Protein AF-A0A8H3BZ97-F1 (afdb_monomer_lite)

Structure (mmCIF, N/CA/C/O backbone):
data_AF-A0A8H3BZ97-F1
#
_entry.id   AF-A0A8H3BZ97-F1
#
loop_
_atom_site.group_PDB
_atom_site.id
_atom_site.type_symbol
_atom_site.label_atom_id
_atom_site.label_alt_id
_atom_site.label_comp_id
_atom_site.label_asym_id
_atom_site.label_entity_id
_atom_site.label_seq_id
_atom_site.pdbx_PDB_ins_code
_atom_site.Cartn_x
_atom_site.Cartn_y
_atom_site.Cartn_z
_atom_site.occupancy
_atom_site.B_iso_or_equiv
_atom_site.auth_seq_id
_atom_site.auth_comp_id
_atom_site.auth_asym_id
_atom_site.auth_atom_id
_atom_site.pdbx_PDB_model_num
ATOM 1 N N . LYS A 1 1 ? -7.796 -18.671 -20.772 1.00 70.31 1 LYS A N 1
ATOM 2 C CA . LYS A 1 1 ? -6.729 -18.097 -21.632 1.00 70.31 1 LYS A CA 1
ATOM 3 C C . LYS A 1 1 ? -6.409 -16.712 -21.083 1.00 70.31 1 LYS A C 1
ATOM 5 O O . LYS A 1 1 ? -7.348 -16.053 -20.658 1.00 70.31 1 LYS A O 1
ATOM 10 N N . LEU A 1 2 ? -5.137 -16.319 -20.992 1.00 83.50 2 LEU A N 1
ATOM 11 C CA . LEU A 1 2 ? -4.786 -14.957 -20.574 1.00 83.50 2 LEU A CA 1
ATOM 12 C C . LEU A 1 2 ? -5.124 -13.994 -21.718 1.00 83.50 2 LEU A C 1
ATOM 14 O O . LEU A 1 2 ? -4.869 -14.334 -22.873 1.00 83.50 2 LEU A O 1
ATOM 18 N N . SER A 1 3 ? -5.722 -12.846 -21.403 1.00 85.69 3 SER A N 1
ATOM 19 C CA . SER A 1 3 ? -5.959 -11.785 -22.386 1.00 85.69 3 SER A CA 1
ATOM 20 C C . SER A 1 3 ? -4.621 -11.146 -22.741 1.00 85.69 3 SER A C 1
ATOM 22 O O . SER A 1 3 ? -3.839 -10.821 -21.843 1.00 85.69 3 SER A O 1
ATOM 24 N N . GLU A 1 4 ? -4.356 -10.983 -24.032 1.00 85.69 4 GLU A N 1
ATOM 25 C CA . GLU A 1 4 ? -3.086 -10.442 -24.532 1.00 85.69 4 GLU A CA 1
ATOM 26 C C . GLU A 1 4 ? -3.167 -8.934 -24.788 1.00 85.69 4 GLU A C 1
ATOM 28 O O . GLU A 1 4 ? -2.147 -8.249 -24.727 1.00 85.69 4 GLU A O 1
ATOM 33 N N . LYS A 1 5 ? -4.376 -8.408 -25.019 1.00 88.38 5 LYS A N 1
ATOM 34 C CA . LYS A 1 5 ? -4.619 -6.982 -25.239 1.00 88.38 5 LYS A CA 1
ATOM 35 C C . LYS A 1 5 ? -5.316 -6.339 -24.050 1.00 88.38 5 LYS A C 1
ATOM 37 O O . LYS A 1 5 ? -6.115 -6.981 -23.372 1.00 88.38 5 LYS A O 1
ATOM 42 N N . LEU A 1 6 ? -5.023 -5.063 -23.808 1.00 84.94 6 LEU A N 1
ATOM 43 C CA . LEU A 1 6 ? -5.571 -4.326 -22.669 1.00 84.94 6 LEU A CA 1
ATOM 44 C C . LEU A 1 6 ? -7.093 -4.170 -22.767 1.00 84.94 6 LEU A C 1
ATOM 46 O O . LEU A 1 6 ? -7.774 -4.280 -21.753 1.00 84.94 6 LEU A O 1
ATOM 50 N N . GLU A 1 7 ? -7.630 -3.975 -23.973 1.00 92.00 7 GLU A N 1
ATOM 51 C CA . GLU A 1 7 ? -9.069 -3.779 -24.201 1.00 92.00 7 GLU A CA 1
ATOM 52 C C . GLU A 1 7 ? -9.884 -5.053 -23.918 1.00 92.00 7 GLU A C 1
ATOM 54 O O . GLU A 1 7 ? -11.088 -4.996 -23.682 1.00 92.00 7 GLU A O 1
ATOM 59 N N . GLU A 1 8 ? -9.220 -6.210 -23.914 1.00 89.81 8 GLU A N 1
ATOM 60 C CA . GLU A 1 8 ? -9.805 -7.522 -23.625 1.00 89.81 8 GLU A CA 1
ATOM 61 C C . GLU A 1 8 ? -9.729 -7.884 -22.129 1.00 89.81 8 GLU A C 1
ATOM 63 O O . GLU A 1 8 ? -10.178 -8.961 -21.720 1.00 89.81 8 GLU A O 1
ATOM 68 N N . ILE A 1 9 ? -9.120 -7.025 -21.302 1.00 90.94 9 ILE A N 1
ATOM 69 C CA . ILE A 1 9 ? -9.007 -7.224 -19.857 1.00 90.94 9 ILE A CA 1
ATOM 70 C C . ILE A 1 9 ? -10.227 -6.621 -19.164 1.00 90.94 9 ILE A C 1
ATOM 72 O O . ILE A 1 9 ? -10.535 -5.442 -19.299 1.00 90.94 9 ILE A O 1
ATOM 76 N N . ASN A 1 10 ? -10.886 -7.428 -18.340 1.00 91.38 10 ASN A N 1
ATOM 77 C CA . ASN A 1 10 ? -11.987 -7.008 -17.484 1.00 91.38 10 ASN A CA 1
ATOM 78 C C . ASN A 1 10 ? -11.875 -7.653 -16.092 1.00 91.38 10 ASN A C 1
ATOM 80 O O . ASN A 1 10 ? -10.935 -8.392 -15.787 1.00 91.38 10 ASN A O 1
ATOM 84 N N . HIS A 1 11 ? -12.838 -7.366 -15.217 1.00 88.31 11 HIS A N 1
ATOM 85 C CA . HIS A 1 11 ? -12.821 -7.843 -13.834 1.00 88.31 11 HIS A CA 1
ATOM 86 C C . HIS A 1 11 ? -12.874 -9.368 -13.668 1.00 88.31 11 HIS A C 1
ATOM 88 O O . HIS A 1 11 ? -12.461 -9.843 -12.601 1.00 88.31 11 HIS A O 1
ATOM 94 N N . ASP A 1 12 ? -13.325 -10.090 -14.695 1.00 89.12 12 ASP A N 1
ATOM 95 C CA . ASP A 1 12 ? -13.480 -11.544 -14.722 1.00 89.12 12 ASP A CA 1
ATOM 96 C C . ASP A 1 12 ? -12.331 -12.254 -15.448 1.00 89.12 12 ASP A C 1
ATOM 98 O O . ASP A 1 12 ? -12.259 -13.486 -15.435 1.00 89.12 12 ASP A O 1
ATOM 102 N N . SER A 1 13 ? -11.396 -11.506 -16.041 1.00 92.25 13 SER A N 1
ATOM 103 C CA . SER A 1 13 ? -10.200 -12.076 -16.658 1.00 92.25 13 SER A CA 1
ATOM 104 C C . SER A 1 13 ? -9.353 -12.828 -15.627 1.00 92.25 13 SER A C 1
ATOM 106 O O . SER A 1 13 ? -9.108 -12.343 -14.519 1.00 92.25 13 SER A O 1
ATOM 108 N N . GLU A 1 14 ? -8.823 -13.988 -16.015 1.00 90.69 14 GLU A N 1
ATOM 109 C CA . GLU A 1 14 ? -8.041 -14.861 -15.125 1.00 90.69 14 GLU A CA 1
ATOM 110 C C . GLU A 1 14 ? -6.812 -14.155 -14.527 1.00 90.69 14 GLU A C 1
ATOM 112 O O . GLU A 1 14 ? -6.536 -14.291 -13.334 1.00 90.69 14 GLU A O 1
ATOM 117 N N . GLN A 1 15 ? -6.116 -13.312 -15.306 1.00 86.81 15 GLN A N 1
ATOM 118 C CA . GLN A 1 15 ? -5.029 -12.481 -14.771 1.00 86.81 15 GLN A CA 1
ATOM 119 C C . GLN A 1 15 ? -5.492 -11.512 -13.680 1.00 86.81 15 GLN A C 1
ATOM 121 O O . GLN A 1 15 ? -4.763 -11.30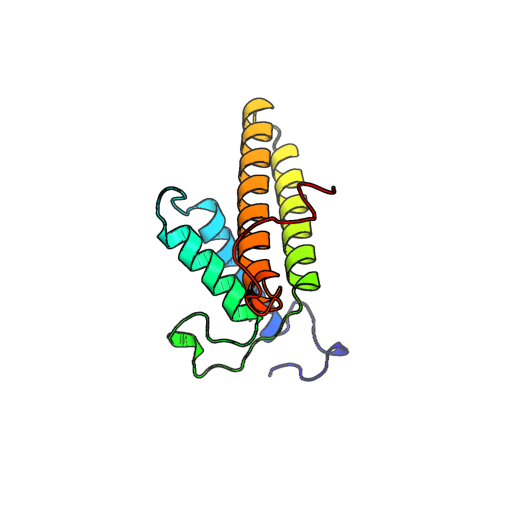3 -12.715 1.00 86.81 15 GLN A O 1
ATOM 126 N N . ILE A 1 16 ? -6.688 -10.934 -13.801 1.00 90.00 16 ILE A N 1
ATOM 127 C CA . ILE A 1 16 ? -7.217 -9.980 -12.823 1.00 90.00 16 ILE A CA 1
ATOM 128 C C . ILE A 1 16 ? -7.659 -10.701 -11.553 1.00 90.00 16 ILE A C 1
ATOM 130 O O . ILE A 1 16 ? -7.308 -10.253 -10.462 1.00 90.00 16 ILE A O 1
ATOM 134 N N . LYS A 1 17 ? -8.345 -11.845 -11.668 1.00 91.12 17 LYS A N 1
ATOM 135 C CA . LYS A 1 17 ? -8.690 -12.694 -10.513 1.00 91.12 17 LYS A CA 1
ATOM 136 C C . LYS A 1 17 ? -7.447 -13.100 -9.726 1.00 91.12 17 LYS A C 1
ATOM 138 O O . LYS A 1 17 ? -7.390 -12.875 -8.521 1.00 91.12 17 LYS A O 1
ATOM 143 N N . PHE A 1 18 ? -6.408 -13.563 -10.424 1.00 88.62 18 PHE A N 1
ATOM 144 C CA . PHE A 1 18 ? -5.131 -13.901 -9.804 1.00 88.62 18 PHE A CA 1
ATOM 145 C C . PHE A 1 18 ? -4.543 -12.723 -9.012 1.00 88.62 18 PHE A C 1
ATOM 147 O O . PHE A 1 18 ? -4.128 -12.897 -7.870 1.00 88.62 18 PHE A O 1
ATOM 154 N N . ARG A 1 19 ? -4.540 -11.496 -9.559 1.00 87.94 19 ARG A N 1
ATOM 155 C CA . ARG A 1 19 ? -4.061 -10.309 -8.819 1.00 87.94 19 ARG A CA 1
ATOM 156 C C . ARG A 1 19 ? -4.951 -9.952 -7.626 1.00 87.94 19 ARG A C 1
ATOM 158 O O . ARG A 1 19 ? -4.419 -9.592 -6.577 1.00 87.94 19 ARG A O 1
ATOM 165 N N . LYS A 1 20 ? -6.275 -10.089 -7.756 1.00 89.75 20 LYS A N 1
ATOM 166 C CA . LYS A 1 20 ? -7.229 -9.874 -6.654 1.00 89.75 20 LYS A CA 1
ATOM 167 C C . LYS A 1 20 ? -6.964 -10.828 -5.490 1.00 89.75 20 LYS A C 1
ATOM 169 O O . LYS A 1 20 ? -7.028 -10.401 -4.343 1.00 89.75 20 LYS A O 1
ATOM 174 N N . ASP A 1 21 ? -6.619 -12.084 -5.756 1.00 90.50 21 ASP A N 1
ATOM 175 C CA . ASP A 1 21 ? -6.326 -13.046 -4.689 1.00 90.50 21 ASP A CA 1
ATOM 176 C C . ASP A 1 21 ? -5.049 -12.693 -3.916 1.00 90.50 21 ASP A C 1
ATOM 178 O O . ASP A 1 21 ? -5.042 -12.756 -2.687 1.00 90.50 21 ASP A O 1
ATOM 182 N N . PHE A 1 22 ? -4.003 -12.208 -4.597 1.00 87.88 22 PHE A N 1
ATOM 183 C CA . PHE A 1 22 ? -2.823 -11.660 -3.914 1.00 87.88 22 PHE A CA 1
ATOM 184 C C . PHE A 1 22 ? -3.172 -10.445 -3.051 1.00 87.88 22 PHE A C 1
ATOM 186 O O . PHE A 1 22 ? -2.687 -10.343 -1.925 1.00 87.88 22 PHE A O 1
ATOM 193 N N . LEU A 1 23 ? -4.034 -9.553 -3.549 1.00 89.00 23 LEU A N 1
ATOM 194 C CA . LEU A 1 23 ? -4.476 -8.384 -2.792 1.00 89.00 23 LEU A CA 1
ATOM 195 C C . LEU A 1 23 ? -5.257 -8.782 -1.529 1.00 89.00 23 LEU A C 1
ATOM 197 O O . LEU A 1 23 ? -5.042 -8.185 -0.479 1.00 89.00 23 LEU A O 1
ATOM 201 N N . LYS A 1 24 ? -6.104 -9.819 -1.593 1.00 90.75 24 LYS A N 1
ATOM 202 C CA . LYS A 1 24 ? -6.811 -10.356 -0.413 1.00 90.75 24 LYS A CA 1
ATOM 203 C C . LYS A 1 24 ? -5.835 -10.874 0.642 1.00 90.75 24 LYS A C 1
ATOM 205 O O . LYS A 1 24 ? -5.962 -10.530 1.812 1.00 90.75 24 LYS A O 1
ATOM 210 N N . VAL A 1 25 ? -4.855 -11.684 0.233 1.00 91.31 25 VAL A N 1
ATOM 211 C CA . VAL A 1 25 ? -3.843 -12.236 1.151 1.00 91.31 25 VAL A CA 1
ATOM 212 C C . VAL A 1 25 ? -3.020 -11.118 1.788 1.00 91.31 25 VAL A C 1
ATOM 214 O O . VAL A 1 25 ? -2.770 -11.147 2.992 1.00 91.31 2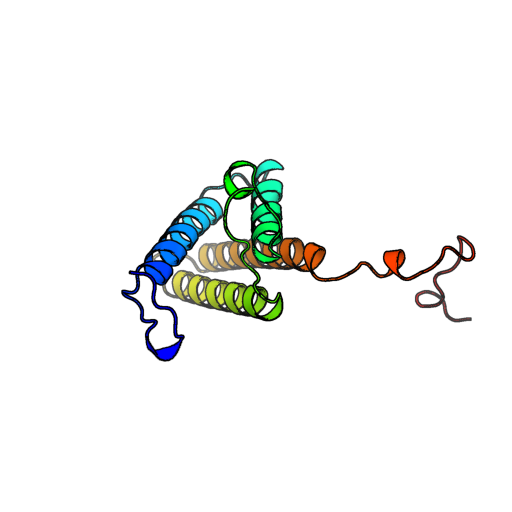5 VAL A O 1
ATOM 217 N N . TRP A 1 26 ? -2.637 -10.115 0.996 1.00 91.88 26 TRP A N 1
ATOM 218 C CA . TRP A 1 26 ? -1.970 -8.920 1.501 1.00 91.88 26 TRP A CA 1
ATOM 219 C C . TRP A 1 26 ? -2.836 -8.185 2.529 1.00 91.88 26 TRP A C 1
ATOM 221 O O . TRP A 1 26 ? -2.346 -7.884 3.611 1.00 91.88 26 TRP A O 1
ATOM 231 N N . LEU A 1 27 ? -4.125 -7.974 2.250 1.00 90.94 27 LEU A N 1
ATOM 232 C CA . LEU A 1 27 ? -5.034 -7.272 3.157 1.00 90.94 27 LEU A CA 1
ATOM 233 C C . LEU A 1 27 ? -5.156 -7.987 4.508 1.00 90.94 27 LEU A C 1
ATOM 235 O O . LEU A 1 27 ? -5.028 -7.349 5.549 1.00 90.94 27 LEU A O 1
ATOM 239 N N . VAL A 1 28 ? -5.322 -9.315 4.500 1.00 92.50 28 VAL A N 1
ATOM 240 C CA . VAL A 1 28 ? -5.309 -10.122 5.732 1.00 92.50 28 VAL A CA 1
ATOM 241 C C . VAL A 1 28 ? -3.996 -9.915 6.482 1.00 92.50 28 VAL A C 1
ATOM 243 O O . VAL A 1 28 ? -4.012 -9.619 7.673 1.00 92.50 28 VAL A O 1
ATOM 246 N N . LYS A 1 29 ? -2.858 -9.994 5.783 1.00 92.25 29 LYS A N 1
ATOM 247 C CA . LYS A 1 29 ? -1.543 -9.807 6.400 1.00 92.25 29 LYS A CA 1
ATOM 248 C C . LYS A 1 29 ? -1.393 -8.424 7.037 1.00 92.25 29 LYS A C 1
ATOM 250 O O . LYS A 1 29 ? -0.815 -8.349 8.111 1.00 92.25 29 LYS A O 1
ATOM 255 N N . ILE A 1 30 ? -1.911 -7.365 6.417 1.00 92.31 30 ILE A N 1
ATOM 256 C CA . ILE A 1 30 ? -1.881 -6.008 6.977 1.00 92.31 30 ILE A CA 1
ATOM 257 C C . ILE A 1 30 ? -2.649 -5.916 8.297 1.00 92.31 30 ILE A C 1
ATOM 259 O O . ILE A 1 30 ? -2.157 -5.315 9.244 1.00 92.31 30 ILE A O 1
ATOM 263 N N . PHE A 1 31 ? -3.824 -6.533 8.395 1.00 91.62 31 PHE A N 1
ATOM 264 C CA . PHE A 1 31 ? -4.631 -6.439 9.613 1.00 91.62 31 PHE A CA 1
ATOM 265 C C . PHE A 1 31 ? -4.188 -7.378 10.733 1.00 91.62 31 PHE A C 1
ATOM 267 O O . PHE A 1 31 ? -4.430 -7.081 11.899 1.00 91.62 31 PHE A O 1
ATOM 274 N N . THR A 1 32 ? -3.564 -8.509 10.402 1.00 94.38 32 THR A N 1
ATOM 275 C CA . THR A 1 32 ? -3.263 -9.561 11.386 1.00 94.38 32 THR A CA 1
ATOM 276 C C . THR A 1 32 ? -1.773 -9.730 11.674 1.00 94.38 32 THR A C 1
ATOM 278 O O . THR A 1 32 ? -1.396 -10.664 12.381 1.00 94.38 32 THR A O 1
ATOM 281 N N . ALA A 1 33 ? -0.897 -8.920 11.077 1.00 94.81 33 ALA A N 1
ATOM 282 C CA . ALA A 1 33 ? 0.533 -8.997 11.348 1.00 94.81 33 ALA A CA 1
ATOM 283 C C . ALA A 1 33 ? 0.880 -8.468 12.744 1.00 94.81 33 ALA A C 1
ATOM 285 O O . ALA A 1 33 ? 0.293 -7.503 13.228 1.00 94.81 33 ALA A O 1
ATOM 286 N N . ASP A 1 34 ? 1.905 -9.065 13.351 1.00 95.94 34 ASP A N 1
ATOM 287 C CA . ASP A 1 34 ? 2.564 -8.484 14.514 1.00 95.94 34 ASP A CA 1
ATOM 288 C C . ASP A 1 34 ? 3.570 -7.428 14.045 1.00 95.94 34 ASP A C 1
ATOM 290 O O . ASP A 1 34 ? 4.593 -7.745 13.432 1.00 95.94 34 ASP A O 1
ATOM 294 N N . TYR A 1 35 ? 3.267 -6.161 14.312 1.00 94.88 35 TYR A N 1
ATOM 295 C CA . TYR A 1 35 ? 4.117 -5.028 13.945 1.00 94.88 35 TYR A CA 1
ATOM 296 C C . TYR A 1 35 ? 5.297 -4.807 14.904 1.00 94.88 35 TYR A C 1
ATOM 298 O O . TYR A 1 35 ? 6.120 -3.926 14.645 1.00 94.88 35 TYR A O 1
ATOM 306 N N . ASN A 1 36 ? 5.423 -5.610 15.966 1.00 95.38 36 ASN A N 1
ATOM 307 C CA . ASN A 1 36 ? 6.625 -5.658 16.803 1.00 95.38 36 ASN A CA 1
ATOM 308 C C . ASN A 1 36 ? 7.675 -6.642 16.260 1.00 95.38 36 ASN A C 1
ATOM 310 O O . ASN A 1 36 ? 8.847 -6.547 16.623 1.00 95.38 36 ASN A O 1
ATOM 314 N N . ASP A 1 37 ? 7.289 -7.563 15.369 1.00 96.81 37 ASP A N 1
ATOM 315 C CA . ASP A 1 37 ? 8.217 -8.481 14.706 1.00 96.81 37 ASP A CA 1
ATOM 316 C C . ASP A 1 37 ? 8.800 -7.840 13.435 1.00 96.81 37 ASP A C 1
ATOM 318 O O . ASP A 1 37 ? 8.082 -7.464 12.501 1.00 96.81 37 ASP A O 1
ATOM 322 N N . HIS A 1 38 ? 10.133 -7.782 13.353 1.00 94.69 38 HIS A N 1
ATOM 323 C CA . HIS A 1 38 ? 10.855 -7.287 12.181 1.00 94.69 38 HIS A CA 1
ATOM 324 C C . HIS A 1 38 ? 10.456 -8.006 10.878 1.00 94.69 38 HIS A C 1
ATOM 326 O O . HIS A 1 38 ? 10.427 -7.391 9.808 1.00 94.69 38 HIS A O 1
ATOM 332 N N . LYS A 1 39 ? 10.070 -9.288 10.953 1.00 95.06 39 LYS A N 1
ATOM 333 C CA . LYS A 1 39 ? 9.642 -10.083 9.788 1.00 95.06 39 LYS A CA 1
ATOM 334 C C . LYS A 1 39 ? 8.429 -9.499 9.070 1.00 95.06 39 LYS A C 1
ATOM 336 O O . LYS A 1 39 ? 8.260 -9.744 7.873 1.00 95.06 39 LYS A O 1
ATOM 341 N N . THR A 1 40 ? 7.582 -8.740 9.765 1.00 95.50 40 THR A N 1
ATOM 342 C CA . THR A 1 40 ? 6.464 -8.027 9.137 1.00 95.50 40 THR A CA 1
ATOM 343 C C . THR A 1 40 ? 6.990 -7.015 8.126 1.00 95.50 40 THR A C 1
ATOM 345 O O . THR A 1 40 ? 6.572 -7.033 6.970 1.00 95.50 40 THR A O 1
ATOM 348 N N . TYR A 1 41 ? 7.978 -6.210 8.507 1.00 95.88 41 TYR A N 1
ATOM 349 C CA . TYR A 1 41 ? 8.582 -5.214 7.624 1.00 95.88 41 TYR A CA 1
ATOM 350 C C . TYR A 1 41 ? 9.413 -5.855 6.509 1.00 95.88 41 TYR A C 1
ATOM 352 O O . TYR A 1 41 ? 9.342 -5.393 5.374 1.00 95.88 41 TYR A O 1
ATOM 360 N N . GLU A 1 42 ? 10.120 -6.963 6.773 1.00 95.38 42 GLU A N 1
ATOM 361 C CA . GLU A 1 42 ? 10.799 -7.725 5.710 1.00 95.38 42 GLU A CA 1
ATOM 362 C C . GLU A 1 42 ? 9.821 -8.231 4.645 1.00 95.38 42 GLU A C 1
ATOM 364 O O . GLU A 1 42 ? 10.121 -8.209 3.450 1.00 95.38 42 GLU A O 1
ATOM 369 N N . TYR A 1 43 ? 8.648 -8.715 5.063 1.00 94.62 43 TYR A N 1
ATOM 370 C CA . TYR A 1 43 ? 7.616 -9.147 4.130 1.00 94.62 43 TYR A CA 1
ATOM 371 C C . TYR A 1 43 ? 7.136 -7.976 3.264 1.00 94.62 43 TYR A C 1
ATOM 373 O O . TYR A 1 43 ? 7.115 -8.109 2.040 1.00 94.62 43 TYR A O 1
ATOM 381 N N . LEU A 1 44 ? 6.802 -6.836 3.879 1.00 95.75 44 LEU A N 1
ATOM 382 C CA . LEU A 1 44 ? 6.341 -5.639 3.167 1.00 95.75 44 LEU A CA 1
ATOM 383 C C . LEU A 1 44 ? 7.400 -5.119 2.184 1.00 95.75 44 LEU A C 1
ATOM 385 O O . LEU A 1 44 ? 7.080 -4.810 1.037 1.00 95.75 44 LEU A O 1
ATOM 389 N N . ASP A 1 45 ? 8.670 -5.122 2.588 1.00 95.88 45 ASP A N 1
ATOM 390 C CA . ASP A 1 45 ? 9.797 -4.746 1.736 1.00 95.88 45 ASP A CA 1
ATOM 391 C C . ASP A 1 45 ? 9.916 -5.645 0.497 1.00 95.88 45 ASP A C 1
ATOM 393 O O . ASP A 1 45 ? 10.048 -5.171 -0.634 1.00 95.88 45 ASP A O 1
ATOM 397 N N . ARG A 1 46 ? 9.786 -6.965 0.684 1.00 94.00 46 ARG A N 1
ATOM 398 C CA . ARG A 1 46 ? 9.819 -7.938 -0.418 1.00 94.00 46 ARG A CA 1
ATOM 399 C C . ARG A 1 46 ? 8.658 -7.767 -1.390 1.00 94.00 46 ARG A C 1
ATOM 401 O O . 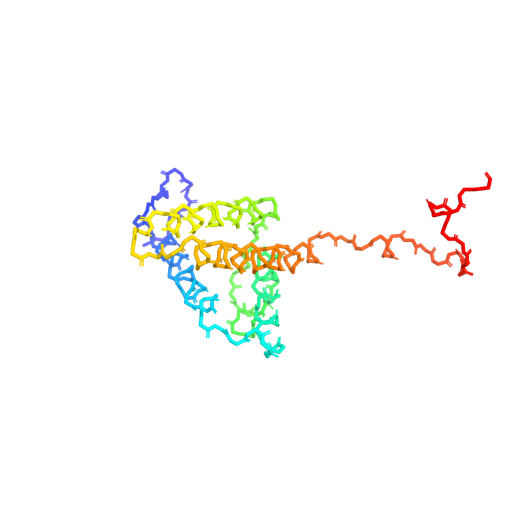ARG A 1 46 ? 8.844 -8.014 -2.584 1.00 94.00 46 ARG A O 1
ATOM 408 N N . VAL A 1 47 ? 7.484 -7.331 -0.923 1.00 92.88 47 VAL A N 1
ATOM 409 C CA . VAL A 1 47 ? 6.378 -6.959 -1.820 1.00 92.88 47 VAL A CA 1
ATOM 410 C C . VAL A 1 47 ? 6.797 -5.783 -2.706 1.00 92.88 47 VAL A C 1
ATOM 412 O O . VAL A 1 47 ? 6.575 -5.845 -3.915 1.00 92.88 47 VAL A O 1
ATOM 415 N N . GLY A 1 48 ? 7.481 -4.774 -2.162 1.00 94.06 48 GLY A N 1
ATOM 416 C CA . GLY A 1 48 ? 8.065 -3.680 -2.947 1.00 94.06 48 GLY A CA 1
ATOM 417 C C . GLY A 1 48 ? 9.024 -4.184 -4.030 1.00 94.06 48 GLY A C 1
ATOM 418 O O . GLY A 1 48 ? 8.865 -3.854 -5.207 1.00 94.06 48 GLY A O 1
ATOM 419 N N . VAL A 1 49 ? 9.947 -5.085 -3.669 1.00 94.12 49 VAL A N 1
ATOM 420 C CA . VAL A 1 49 ? 10.890 -5.714 -4.616 1.00 94.12 49 VAL A CA 1
ATOM 421 C C . VAL A 1 49 ? 10.167 -6.439 -5.754 1.00 94.12 49 VAL A C 1
ATOM 423 O O . VAL A 1 49 ? 10.576 -6.309 -6.909 1.00 94.12 49 VAL A O 1
ATOM 426 N N . MET A 1 50 ? 9.084 -7.174 -5.470 1.00 90.94 50 MET A N 1
ATOM 427 C CA . MET A 1 50 ? 8.334 -7.928 -6.490 1.00 90.94 50 MET A CA 1
ATOM 428 C C . MET A 1 50 ? 7.766 -7.061 -7.619 1.00 90.94 50 MET A C 1
ATOM 430 O O . MET A 1 50 ? 7.521 -7.596 -8.701 1.00 90.94 50 MET A O 1
ATOM 434 N N . HIS A 1 51 ? 7.538 -5.769 -7.370 1.00 93.62 51 HIS A N 1
ATOM 435 C CA . HIS A 1 51 ? 7.021 -4.824 -8.362 1.00 93.62 51 HIS A CA 1
ATOM 436 C C . HIS A 1 51 ? 8.130 -4.231 -9.254 1.00 93.62 51 HIS A C 1
ATOM 438 O O . HIS A 1 51 ? 7.838 -3.669 -10.304 1.00 93.62 51 HIS A O 1
ATOM 444 N N . THR A 1 52 ? 9.407 -4.424 -8.897 1.00 93.31 52 THR A N 1
ATOM 445 C CA . THR A 1 52 ? 10.572 -3.976 -9.692 1.00 93.31 52 THR A CA 1
ATOM 446 C C . THR A 1 52 ? 11.028 -4.985 -10.753 1.00 93.31 52 THR A C 1
ATOM 448 O O . THR A 1 52 ? 12.078 -4.814 -11.370 1.00 93.31 52 THR A O 1
ATOM 451 N N . GLY A 1 53 ? 10.303 -6.093 -10.918 1.00 87.75 53 GLY A N 1
ATOM 452 C CA . GLY A 1 53 ? 10.689 -7.228 -11.760 1.00 87.75 53 GLY A CA 1
ATOM 453 C C . GLY A 1 53 ? 11.737 -8.160 -11.148 1.00 87.75 53 GLY A C 1
ATOM 454 O O . GLY A 1 53 ? 11.983 -9.235 -11.691 1.00 87.75 53 GLY A O 1
ATOM 455 N N . LYS A 1 54 ? 12.316 -7.811 -9.995 1.00 85.44 54 LYS A N 1
ATOM 456 C CA . LYS A 1 54 ? 13.206 -8.698 -9.236 1.00 85.44 54 LYS A CA 1
ATOM 457 C C . LYS A 1 54 ? 12.407 -9.764 -8.482 1.00 85.44 54 LYS A C 1
ATOM 459 O O . LYS A 1 54 ? 11.262 -9.561 -8.071 1.00 85.44 54 LYS A O 1
ATOM 464 N N . ALA A 1 55 ? 13.031 -10.915 -8.248 1.00 76.56 55 ALA A N 1
ATOM 465 C CA . ALA A 1 55 ? 12.439 -11.961 -7.426 1.00 76.56 55 ALA A CA 1
ATOM 466 C C . ALA A 1 55 ? 12.457 -11.548 -5.943 1.00 76.56 55 ALA A C 1
ATOM 468 O O . ALA A 1 55 ? 13.441 -11.754 -5.243 1.00 76.56 55 ALA A O 1
ATOM 469 N N . GLY A 1 56 ? 11.353 -10.977 -5.448 1.00 71.94 56 GLY A N 1
ATOM 470 C CA . GLY A 1 56 ? 11.206 -10.637 -4.023 1.00 71.94 56 GLY A CA 1
ATOM 471 C C . GLY A 1 56 ? 11.101 -11.855 -3.089 1.00 71.94 56 GLY A C 1
ATOM 472 O O . GLY A 1 56 ? 11.268 -11.726 -1.882 1.00 71.94 56 GLY A O 1
ATOM 473 N N . PHE A 1 57 ? 10.852 -13.053 -3.630 1.00 75.12 57 PHE A N 1
ATOM 474 C CA . PHE A 1 57 ? 10.773 -14.310 -2.880 1.00 75.12 57 PHE A CA 1
ATOM 475 C C . PHE A 1 57 ? 11.373 -15.465 -3.693 1.00 75.12 57 PHE A C 1
ATOM 477 O O . PHE A 1 57 ? 11.190 -15.511 -4.908 1.00 75.12 57 PHE A O 1
ATOM 484 N N . LYS A 1 58 ? 11.990 -16.456 -3.030 1.00 76.00 58 LYS A N 1
ATOM 485 C CA . LYS A 1 58 ? 12.629 -17.618 -3.693 1.00 76.00 58 LYS A CA 1
ATOM 486 C C . LYS A 1 58 ? 11.705 -18.347 -4.678 1.00 76.00 58 LYS A C 1
ATOM 488 O O . LYS A 1 58 ? 12.095 -18.683 -5.788 1.00 76.00 58 LYS A O 1
ATOM 493 N N . HIS A 1 59 ? 10.430 -18.524 -4.324 1.00 77.12 59 HIS A N 1
ATOM 494 C CA . HIS A 1 59 ? 9.450 -19.199 -5.188 1.00 77.12 59 HIS A CA 1
ATOM 495 C C . HIS A 1 59 ? 9.085 -18.406 -6.467 1.00 77.12 59 HIS A C 1
ATOM 497 O O . HIS A 1 59 ? 8.358 -18.914 -7.323 1.00 77.12 59 HIS A O 1
ATOM 503 N N . ARG A 1 60 ? 9.561 -17.159 -6.606 1.00 77.19 60 ARG A N 1
ATOM 504 C CA . ARG A 1 60 ? 9.322 -16.273 -7.756 1.00 77.19 60 ARG A CA 1
ATOM 505 C C . ARG A 1 60 ? 10.488 -16.215 -8.741 1.00 77.19 60 ARG A C 1
ATOM 507 O O . ARG A 1 60 ? 10.295 -15.656 -9.811 1.00 77.19 60 ARG A O 1
ATOM 514 N N . GLU A 1 61 ? 11.644 -16.805 -8.439 1.00 78.25 61 GLU A N 1
ATOM 515 C CA . GLU A 1 61 ? 12.850 -16.717 -9.287 1.00 78.25 61 GLU A CA 1
ATOM 516 C C . GLU A 1 61 ? 12.632 -17.215 -10.724 1.00 78.25 61 GLU A C 1
ATOM 518 O O . GLU A 1 61 ? 13.220 -16.687 -11.659 1.00 78.25 61 GLU A O 1
ATOM 523 N N . LYS A 1 62 ? 11.744 -18.199 -10.913 1.00 80.25 62 LYS A N 1
ATOM 524 C CA . LYS A 1 62 ? 11.406 -18.775 -12.228 1.00 80.25 62 LYS A CA 1
ATOM 525 C C . LYS A 1 62 ? 10.095 -18.241 -12.818 1.00 80.25 62 LYS A C 1
ATOM 527 O O . LYS A 1 62 ? 9.569 -18.817 -13.767 1.00 80.25 62 LYS A O 1
ATOM 532 N N . LYS A 1 63 ? 9.490 -17.216 -12.210 1.00 78.12 63 LYS A N 1
ATOM 533 C CA . LYS A 1 63 ? 8.223 -16.628 -12.672 1.00 78.12 63 LYS A CA 1
ATOM 534 C C . LYS A 1 63 ? 8.506 -15.379 -13.497 1.00 78.12 63 LYS A C 1
ATOM 536 O O . LYS A 1 63 ? 9.459 -14.662 -13.216 1.00 78.12 63 LYS A O 1
ATOM 541 N N . ASN A 1 64 ? 7.629 -15.095 -14.462 1.00 80.88 64 ASN A N 1
ATOM 542 C CA . ASN A 1 64 ? 7.736 -13.882 -15.270 1.00 80.88 64 ASN A CA 1
ATOM 543 C C . ASN A 1 64 ? 7.804 -12.637 -14.365 1.00 80.88 64 ASN A C 1
ATOM 545 O O . ASN A 1 64 ? 7.013 -12.534 -13.407 1.00 80.88 64 ASN A O 1
ATOM 549 N N . PRO A 1 65 ? 8.737 -11.712 -14.651 1.00 83.75 65 PRO A N 1
ATOM 550 C CA . PRO A 1 65 ? 8.898 -10.505 -13.864 1.00 83.75 65 PRO A CA 1
ATOM 551 C C . PRO A 1 65 ? 7.638 -9.643 -13.969 1.00 83.75 65 PRO A C 1
ATOM 553 O O . PRO A 1 65 ? 6.980 -9.588 -15.007 1.00 83.75 65 PRO A O 1
ATOM 556 N N . LEU A 1 66 ? 7.282 -8.998 -12.861 1.00 86.44 66 LEU A N 1
ATOM 557 C CA . LEU A 1 66 ? 6.233 -7.988 -12.821 1.00 86.44 66 LEU A CA 1
ATOM 558 C C . LEU A 1 66 ? 6.913 -6.635 -12.649 1.00 86.44 66 LEU A C 1
ATOM 560 O O . LEU A 1 66 ? 7.582 -6.430 -11.642 1.00 86.44 66 LEU A O 1
ATOM 564 N N . PHE A 1 67 ? 6.703 -5.739 -13.604 1.00 91.50 67 PHE A N 1
ATOM 565 C CA . PHE A 1 67 ? 7.155 -4.359 -13.524 1.00 91.50 67 PHE A CA 1
ATOM 566 C C . PHE A 1 67 ? 5.942 -3.463 -13.318 1.00 91.50 67 PHE A C 1
ATOM 568 O O . PHE A 1 67 ? 4.991 -3.524 -14.097 1.00 91.50 67 PHE A O 1
ATOM 575 N N . VAL A 1 68 ? 5.962 -2.668 -12.256 1.00 93.38 68 VAL A N 1
ATOM 576 C CA . VAL A 1 68 ? 4.947 -1.655 -11.978 1.00 93.38 68 VAL A CA 1
ATOM 577 C C . VAL A 1 68 ? 5.670 -0.388 -11.572 1.00 93.38 68 VAL A C 1
ATOM 579 O O . VAL A 1 68 ? 6.473 -0.409 -10.645 1.00 93.38 68 VAL A O 1
ATOM 582 N N . ASP A 1 69 ? 5.384 0.719 -12.249 1.00 95.06 69 ASP A N 1
ATOM 583 C CA . ASP A 1 69 ? 5.974 1.999 -11.874 1.00 95.06 69 ASP A CA 1
ATOM 584 C C . ASP A 1 69 ? 5.575 2.382 -10.448 1.00 95.06 69 ASP A C 1
ATOM 586 O O . ASP A 1 69 ? 4.426 2.205 -10.025 1.00 95.06 69 ASP A O 1
ATOM 590 N N . TYR A 1 70 ? 6.522 2.963 -9.713 1.00 96.06 70 TYR A N 1
ATOM 591 C CA . TYR A 1 70 ? 6.297 3.397 -8.336 1.00 96.06 70 TYR A CA 1
ATOM 592 C C . TYR A 1 70 ? 5.086 4.325 -8.202 1.00 96.06 70 TYR A C 1
ATOM 594 O O . TYR A 1 70 ? 4.317 4.178 -7.257 1.00 96.06 70 TYR A O 1
ATOM 602 N N . ALA A 1 71 ? 4.866 5.219 -9.174 1.00 96.69 71 ALA A N 1
ATOM 603 C CA . ALA A 1 71 ? 3.705 6.105 -9.188 1.00 96.69 71 ALA A CA 1
ATOM 604 C C . ALA A 1 71 ? 2.384 5.325 -9.071 1.00 96.69 71 ALA A C 1
ATOM 606 O O . ALA A 1 71 ? 1.535 5.677 -8.257 1.00 96.69 71 ALA A O 1
ATOM 607 N N . HIS A 1 72 ? 2.230 4.217 -9.805 1.00 95.94 72 HIS A N 1
ATOM 608 C CA . HIS A 1 72 ? 1.031 3.379 -9.728 1.00 95.94 72 HIS A CA 1
ATOM 609 C C . HIS A 1 72 ? 0.913 2.650 -8.387 1.00 95.94 72 HIS A C 1
ATOM 611 O O . HIS A 1 72 ? -0.192 2.510 -7.863 1.00 95.94 72 HIS A O 1
ATOM 617 N N . CYS A 1 73 ? 2.037 2.223 -7.804 1.00 95.50 73 CYS A N 1
ATOM 618 C CA . CYS A 1 73 ? 2.042 1.633 -6.465 1.00 95.50 73 CYS A CA 1
ATOM 619 C C . CYS A 1 73 ? 1.570 2.646 -5.410 1.00 95.50 73 CYS A C 1
ATOM 621 O O . CYS A 1 73 ? 0.672 2.343 -4.627 1.00 95.50 73 CYS A O 1
ATOM 623 N N . ALA A 1 74 ? 2.139 3.854 -5.423 1.00 96.69 74 ALA A N 1
ATOM 624 C CA . ALA A 1 74 ? 1.813 4.922 -4.484 1.00 96.69 74 ALA A CA 1
ATOM 625 C C . ALA A 1 74 ? 0.348 5.371 -4.611 1.00 96.69 74 ALA A C 1
ATOM 627 O O . ALA A 1 74 ? -0.353 5.493 -3.607 1.00 96.69 74 ALA A O 1
ATOM 628 N N . ILE A 1 75 ? -0.147 5.540 -5.844 1.00 97.06 75 ILE A N 1
ATOM 629 C CA . ILE A 1 75 ? -1.553 5.884 -6.110 1.00 97.06 75 ILE A CA 1
ATOM 630 C C . ILE A 1 75 ? -2.490 4.803 -5.559 1.00 97.06 75 ILE A C 1
ATOM 632 O O . ILE A 1 75 ? -3.476 5.130 -4.898 1.00 97.06 75 ILE A O 1
ATOM 636 N N . LEU A 1 76 ? -2.185 3.519 -5.784 1.00 94.25 76 LEU A N 1
ATOM 637 C CA . LEU A 1 76 ? -3.017 2.426 -5.281 1.00 94.25 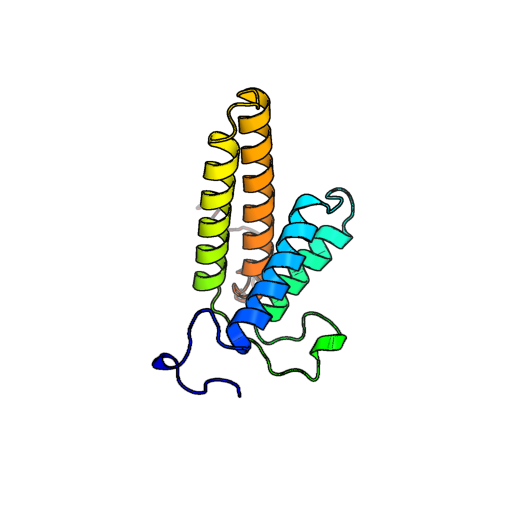76 LEU A CA 1
ATOM 638 C C . LEU A 1 76 ? -3.023 2.361 -3.747 1.00 94.25 76 LEU A C 1
ATOM 640 O O . LEU A 1 76 ? -4.088 2.175 -3.160 1.00 94.25 76 LEU A O 1
ATOM 644 N N . LEU A 1 77 ? -1.872 2.540 -3.090 1.00 95.75 77 LEU A N 1
ATOM 645 C CA . LEU A 1 77 ? -1.799 2.590 -1.624 1.00 95.75 77 LEU A CA 1
ATOM 646 C C . LEU A 1 77 ? -2.616 3.760 -1.061 1.00 95.75 77 LEU A C 1
ATOM 648 O O . LEU A 1 77 ? -3.386 3.563 -0.122 1.00 95.75 77 LEU A O 1
ATOM 652 N N . GLY A 1 78 ? -2.520 4.945 -1.672 1.00 96.94 78 GLY A N 1
ATOM 653 C CA . GLY A 1 78 ? -3.336 6.104 -1.298 1.00 96.94 78 GLY A CA 1
ATOM 654 C C . GLY A 1 78 ? -4.836 5.856 -1.482 1.00 96.94 78 GLY A C 1
ATOM 655 O O . GLY A 1 78 ? -5.636 6.189 -0.608 1.00 96.94 78 GLY A O 1
ATOM 656 N N . TYR A 1 79 ? -5.228 5.197 -2.575 1.00 96.38 79 TYR A N 1
ATOM 657 C CA . TYR A 1 79 ? -6.618 4.807 -2.810 1.00 96.38 79 TYR A CA 1
ATOM 658 C C . TYR A 1 79 ? -7.133 3.829 -1.742 1.00 96.38 79 TYR A C 1
ATOM 660 O O . TYR A 1 79 ? -8.199 4.046 -1.166 1.00 96.38 79 TYR A O 1
ATOM 668 N N . VAL A 1 80 ? -6.363 2.783 -1.422 1.00 94.31 80 VAL A N 1
ATOM 669 C CA . VAL A 1 80 ? -6.723 1.813 -0.374 1.00 94.31 80 VAL A CA 1
ATOM 670 C C . VAL A 1 80 ? -6.809 2.484 0.995 1.00 94.31 80 VAL A C 1
ATOM 672 O O . VAL A 1 80 ? -7.764 2.235 1.729 1.00 94.31 80 VAL A O 1
ATOM 675 N N . GLN A 1 81 ? -5.872 3.375 1.328 1.00 96.44 81 GLN A N 1
ATOM 676 C CA . GLN A 1 81 ? -5.935 4.174 2.551 1.00 96.44 81 GLN A CA 1
ATOM 677 C C . GLN A 1 81 ? -7.234 4.985 2.635 1.00 96.44 81 GLN A C 1
ATOM 679 O O . GLN A 1 81 ? -7.872 5.006 3.690 1.00 96.44 81 GLN A O 1
ATOM 684 N N . GLY A 1 82 ? -7.632 5.631 1.535 1.00 97.62 82 GLY A N 1
ATOM 685 C CA . GLY A 1 82 ? -8.885 6.377 1.445 1.00 97.62 82 GLY A CA 1
ATOM 686 C C . GLY A 1 82 ? -10.098 5.486 1.704 1.00 97.62 82 GLY A C 1
ATOM 687 O O . GLY A 1 82 ? -10.904 5.794 2.577 1.00 97.62 82 GLY A O 1
ATOM 688 N N . MET A 1 83 ? -10.181 4.336 1.025 1.00 96.62 83 MET A N 1
ATOM 689 C CA . MET A 1 83 ? -11.276 3.378 1.224 1.00 96.62 83 MET A CA 1
ATOM 690 C C . MET A 1 83 ? -11.369 2.881 2.670 1.00 96.62 83 MET A C 1
ATOM 692 O O . MET A 1 83 ? -12.461 2.829 3.232 1.00 96.62 83 MET A O 1
ATOM 696 N N . LEU A 1 84 ? -10.236 2.524 3.283 1.00 95.25 84 LEU A N 1
ATOM 697 C CA . LEU A 1 84 ? -10.209 2.049 4.667 1.00 95.25 84 LEU A CA 1
ATOM 698 C C . LEU A 1 84 ? -10.599 3.154 5.651 1.00 95.25 84 LEU A C 1
ATOM 700 O O . LEU A 1 84 ? -11.354 2.897 6.584 1.00 95.25 84 LEU A O 1
ATOM 704 N N . THR A 1 85 ? -10.139 4.385 5.418 1.00 97.00 85 THR A N 1
ATOM 705 C CA . THR A 1 85 ? -10.550 5.551 6.212 1.00 97.00 85 THR A CA 1
ATOM 706 C C . THR A 1 85 ? -12.063 5.74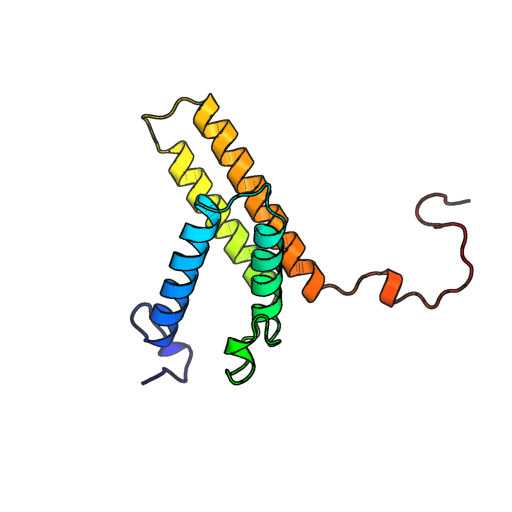3 6.147 1.00 97.00 85 THR A C 1
ATOM 708 O O . THR A 1 85 ? -12.710 5.834 7.187 1.00 97.00 85 THR A O 1
ATOM 711 N N . SER A 1 86 ? -12.647 5.746 4.945 1.00 98.00 86 SER A N 1
ATOM 712 C CA . SER A 1 86 ? -14.097 5.878 4.771 1.00 98.00 86 SER A CA 1
ATOM 713 C C . SER A 1 86 ? -14.870 4.754 5.460 1.00 98.00 86 SER A C 1
ATOM 715 O O . SER A 1 86 ? -15.869 5.029 6.119 1.00 98.00 86 SER A O 1
ATOM 717 N N . ALA A 1 87 ? -14.394 3.509 5.355 1.00 96.56 87 ALA A N 1
ATOM 718 C CA . ALA A 1 87 ? -15.025 2.367 6.007 1.00 96.56 87 ALA A CA 1
ATOM 719 C C . ALA A 1 87 ? -15.030 2.509 7.537 1.00 96.56 87 ALA A C 1
ATOM 721 O O . ALA A 1 87 ? -16.073 2.341 8.155 1.00 96.56 87 ALA A O 1
ATOM 722 N N . VAL A 1 88 ? -13.896 2.881 8.143 1.00 97.06 88 VAL A N 1
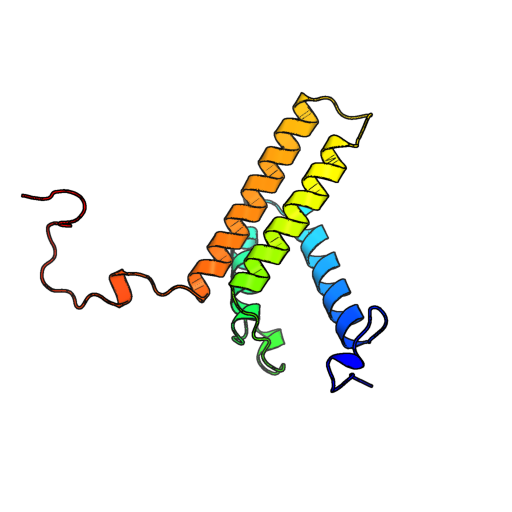ATOM 723 C CA . VAL A 1 88 ? -13.790 3.074 9.601 1.00 97.06 88 VAL A CA 1
ATOM 724 C C . VAL A 1 88 ? -14.688 4.212 10.081 1.00 97.06 88 VAL A C 1
ATOM 726 O O . VAL A 1 88 ? -15.378 4.072 11.089 1.00 97.06 88 VAL A O 1
ATOM 729 N N . MET A 1 89 ? -14.709 5.335 9.359 1.00 97.69 89 MET A N 1
ATOM 730 C CA . MET A 1 89 ? -15.533 6.485 9.740 1.00 97.69 89 MET A CA 1
ATOM 731 C C . MET A 1 89 ? -17.034 6.186 9.652 1.00 97.69 89 MET A C 1
ATOM 733 O O . MET A 1 89 ? -17.791 6.682 10.488 1.00 97.69 89 MET A O 1
ATOM 737 N N . GLY A 1 90 ? -17.442 5.348 8.693 1.00 97.69 90 GLY A N 1
ATOM 738 C CA . GLY A 1 90 ? -18.826 4.910 8.499 1.00 97.69 90 GLY A CA 1
ATOM 739 C C . GLY A 1 90 ? -19.317 3.820 9.460 1.00 97.69 90 GLY A C 1
ATOM 740 O O . GLY A 1 90 ? -20.470 3.419 9.359 1.00 97.69 90 GLY A O 1
ATOM 741 N N . CYS A 1 91 ? -18.481 3.316 10.374 1.00 96.81 91 CYS A N 1
ATOM 742 C CA . CYS A 1 91 ? -18.918 2.358 11.392 1.00 96.81 91 CYS A CA 1
ATOM 743 C C . CYS A 1 91 ? -19.619 3.082 12.550 1.00 96.81 91 CYS A C 1
ATOM 745 O O . CYS A 1 91 ? -18.948 3.632 13.422 1.00 96.81 91 CYS A O 1
ATOM 747 N N . ASP A 1 92 ? -20.949 3.073 12.591 1.00 95.50 92 ASP A N 1
ATOM 748 C CA . ASP A 1 92 ? -21.720 3.778 13.631 1.00 95.50 92 ASP A CA 1
ATOM 749 C C . ASP A 1 92 ? -21.527 3.196 15.045 1.00 95.50 92 ASP A C 1
ATOM 751 O O . ASP A 1 92 ? -21.634 3.919 16.031 1.00 95.50 92 ASP A O 1
ATOM 755 N N . ASP A 1 93 ? -21.140 1.923 15.146 1.00 96.50 93 ASP A N 1
ATOM 756 C CA . ASP A 1 93 ? -20.953 1.218 16.423 1.00 96.50 93 ASP A CA 1
ATOM 757 C C . ASP A 1 93 ? -19.594 1.493 17.104 1.00 96.50 93 ASP A C 1
ATOM 759 O O . ASP A 1 93 ? -19.319 0.971 18.187 1.00 96.50 93 ASP A O 1
ATOM 763 N N . LEU A 1 94 ? -18.708 2.283 16.481 1.00 96.56 94 LEU A N 1
ATOM 764 C CA . LEU A 1 94 ? -17.390 2.626 17.031 1.00 96.56 94 LEU A CA 1
ATOM 765 C C . LEU A 1 94 ? -17.383 4.038 17.620 1.00 96.56 94 LEU A C 1
ATOM 767 O O . LEU A 1 94 ? -17.871 4.979 16.997 1.00 96.56 94 LEU A O 1
ATOM 771 N N . SER A 1 95 ? -16.738 4.210 18.778 1.00 97.88 95 SER A N 1
ATOM 772 C CA . SER A 1 95 ? -16.492 5.544 19.330 1.00 97.88 95 SER A CA 1
ATOM 773 C C . SER A 1 95 ? -15.534 6.349 18.447 1.00 97.88 95 SER A C 1
ATOM 775 O O . SER A 1 95 ? -14.669 5.789 17.765 1.00 97.88 95 SER A O 1
ATOM 777 N N . ASP A 1 96 ? -15.634 7.677 18.506 1.00 97.75 96 ASP A N 1
ATOM 778 C CA . ASP A 1 96 ? -14.749 8.578 17.756 1.00 97.75 96 ASP A CA 1
ATOM 779 C C . ASP A 1 96 ? -13.267 8.362 18.092 1.00 97.75 96 ASP A C 1
ATOM 781 O O . ASP A 1 96 ? -12.408 8.433 17.213 1.00 97.75 96 ASP A O 1
ATOM 785 N N . GLU A 1 97 ? -12.959 8.024 19.347 1.00 98.06 97 GLU A N 1
ATOM 786 C CA . GLU A 1 97 ? -11.600 7.690 19.779 1.00 98.06 97 GLU A CA 1
ATOM 787 C C . GLU A 1 97 ? -11.071 6.429 19.076 1.00 98.06 97 GLU A C 1
ATOM 789 O O . GLU A 1 97 ? -9.950 6.423 18.553 1.00 98.06 97 GLU A O 1
ATOM 794 N N . VAL A 1 98 ? -11.881 5.368 18.995 1.00 98.12 98 VAL A N 1
ATOM 795 C CA . VAL A 1 98 ? -11.506 4.129 18.295 1.00 98.12 98 VAL A CA 1
ATOM 796 C C . VAL A 1 98 ? -11.358 4.383 16.796 1.00 98.12 98 VAL A C 1
ATOM 798 O O . VAL A 1 98 ? -10.396 3.913 16.185 1.00 98.12 98 VAL A O 1
ATOM 801 N N . LYS A 1 99 ? -12.249 5.176 16.191 1.00 98.44 99 LYS A N 1
ATOM 802 C CA . LYS A 1 99 ? -12.137 5.574 14.780 1.00 98.44 99 LYS A CA 1
ATOM 803 C C . LYS A 1 99 ? -10.832 6.323 14.515 1.00 98.44 99 LYS A C 1
ATOM 805 O O . LYS A 1 99 ? -10.070 5.933 13.629 1.00 98.44 99 LYS A O 1
ATOM 810 N N . ALA A 1 100 ? -10.536 7.351 15.309 1.00 98.31 100 ALA A N 1
ATOM 811 C CA . ALA A 1 100 ? -9.341 8.173 15.146 1.00 98.31 100 ALA A CA 1
ATOM 812 C C . ALA A 1 100 ? -8.052 7.354 15.303 1.00 98.31 100 ALA A C 1
ATOM 814 O O . ALA A 1 100 ? -7.163 7.413 14.449 1.00 98.31 100 ALA A O 1
ATOM 815 N N . THR A 1 101 ? -7.958 6.543 16.359 1.00 98.19 101 THR A N 1
ATOM 816 C CA . THR A 1 101 ? -6.790 5.681 16.603 1.00 98.19 101 THR A CA 1
ATOM 817 C C . THR A 1 101 ? -6.601 4.645 15.492 1.00 98.19 101 THR A C 1
ATOM 819 O O . THR A 1 101 ? -5.473 4.436 15.036 1.00 98.19 101 THR A O 1
ATOM 822 N N . THR A 1 102 ? -7.690 4.069 14.979 1.00 96.94 102 THR A N 1
ATOM 823 C CA . THR A 1 102 ? -7.661 3.116 13.860 1.00 96.94 102 THR A CA 1
ATOM 824 C C . THR A 1 102 ? -7.199 3.775 12.558 1.00 96.94 102 THR A C 1
ATOM 826 O O . THR A 1 102 ? -6.315 3.246 11.881 1.00 96.94 102 THR A O 1
ATOM 829 N N . VAL A 1 103 ? -7.723 4.957 12.215 1.00 97.56 103 VAL A N 1
ATOM 830 C CA . VAL A 1 103 ? -7.297 5.715 11.022 1.00 97.56 103 VAL A CA 1
ATOM 831 C C . VAL A 1 103 ? -5.816 6.088 11.109 1.00 97.56 103 VAL A C 1
ATOM 833 O O . VAL A 1 103 ? -5.082 5.940 10.130 1.00 97.56 103 VAL A O 1
ATOM 836 N N . LEU A 1 104 ? -5.336 6.507 12.284 1.00 98.00 104 LEU A N 1
ATOM 837 C CA . LEU A 1 104 ? -3.915 6.785 12.501 1.00 98.00 104 LEU A CA 1
ATOM 838 C C . LEU A 1 104 ? -3.047 5.533 12.320 1.00 98.00 104 LEU A C 1
ATOM 840 O O . LEU A 1 104 ? -1.963 5.625 11.739 1.00 98.00 104 LEU A O 1
ATOM 844 N N . ALA A 1 105 ? -3.504 4.369 12.789 1.00 96.56 105 ALA A N 1
ATOM 845 C CA . ALA A 1 105 ? -2.806 3.103 12.585 1.00 96.56 105 ALA A CA 1
ATOM 846 C C . ALA A 1 105 ? -2.735 2.725 11.095 1.00 96.56 105 ALA A C 1
ATOM 848 O O . ALA A 1 105 ? -1.648 2.427 10.598 1.00 96.56 105 ALA A O 1
ATOM 849 N N . ILE A 1 106 ? -3.851 2.828 10.361 1.00 95.94 106 ILE A N 1
ATOM 850 C CA . ILE A 1 106 ? -3.887 2.601 8.907 1.00 95.94 106 ILE A CA 1
ATOM 851 C C . ILE A 1 106 ? -2.909 3.539 8.197 1.00 95.94 106 ILE A C 1
ATOM 853 O O . ILE A 1 106 ? -2.097 3.079 7.396 1.00 95.94 106 ILE A O 1
ATOM 857 N N . ASN A 1 107 ? -2.938 4.835 8.520 1.00 97.06 107 ASN A N 1
ATOM 858 C CA . ASN A 1 107 ? -2.048 5.828 7.922 1.00 97.06 107 ASN A CA 1
ATOM 859 C C . ASN A 1 107 ? -0.573 5.434 8.108 1.00 97.06 107 ASN A C 1
ATOM 861 O O . ASN A 1 107 ? 0.176 5.375 7.136 1.00 97.06 107 ASN A O 1
ATOM 865 N N . LYS A 1 108 ? -0.162 5.074 9.333 1.00 96.50 108 LYS A N 1
ATOM 866 C CA . LYS A 1 108 ? 1.213 4.623 9.614 1.00 96.50 108 LYS A CA 1
ATOM 867 C C . LYS A 1 108 ? 1.610 3.439 8.734 1.00 96.50 108 LYS A C 1
ATOM 869 O O . LYS A 1 108 ? 2.663 3.472 8.104 1.00 96.50 108 LYS A O 1
ATOM 874 N N . VAL A 1 109 ? 0.764 2.415 8.658 1.00 95.88 109 VAL A N 1
ATOM 875 C CA . VAL A 1 109 ? 1.052 1.205 7.878 1.00 95.88 109 VAL A CA 1
ATOM 876 C C . VAL A 1 109 ? 1.160 1.497 6.378 1.00 95.88 109 VAL A C 1
ATOM 878 O O . VAL A 1 109 ? 2.033 0.938 5.710 1.00 95.88 109 VAL A O 1
ATOM 881 N N . MET A 1 110 ? 0.306 2.366 5.836 1.00 96.31 110 MET A N 1
ATOM 882 C CA . MET A 1 110 ? 0.338 2.731 4.415 1.00 96.31 110 MET A CA 1
ATOM 883 C C . MET A 1 110 ? 1.589 3.543 4.069 1.00 96.31 110 MET A C 1
ATOM 885 O O . MET A 1 110 ? 2.263 3.223 3.091 1.00 96.31 110 MET A O 1
ATOM 889 N N . TRP A 1 111 ? 1.968 4.513 4.907 1.00 97.38 111 TRP A N 1
ATOM 890 C CA . TRP A 1 111 ? 3.202 5.284 4.719 1.00 97.38 111 TRP A CA 1
ATOM 891 C C . TRP A 1 111 ? 4.461 4.428 4.825 1.00 97.38 111 TRP A C 1
ATOM 893 O O . TRP A 1 111 ? 5.348 4.557 3.984 1.00 97.38 111 TRP A O 1
ATOM 903 N N . ILE A 1 112 ? 4.522 3.518 5.804 1.00 96.69 112 ILE A N 1
ATOM 904 C CA . ILE A 1 112 ? 5.643 2.579 5.948 1.00 96.69 112 ILE A CA 1
ATOM 905 C C . ILE A 1 112 ? 5.793 1.733 4.681 1.00 96.69 112 ILE A C 1
ATOM 907 O O . ILE A 1 112 ? 6.895 1.593 4.159 1.00 96.69 112 ILE A O 1
ATOM 911 N N . GLN A 1 113 ? 4.697 1.188 4.150 1.00 96.69 113 GLN A N 1
ATOM 912 C CA . GLN A 1 113 ? 4.751 0.415 2.909 1.00 96.69 113 GLN A CA 1
ATOM 913 C C . GLN A 1 113 ? 5.177 1.256 1.713 1.00 96.69 113 GLN A C 1
ATOM 915 O O . GLN A 1 113 ? 5.990 0.802 0.912 1.00 96.69 113 GLN A O 1
ATOM 920 N N . ASN A 1 114 ? 4.647 2.471 1.594 1.00 97.50 114 ASN A N 1
ATOM 921 C CA . ASN A 1 114 ? 5.000 3.365 0.505 1.00 97.50 114 ASN A CA 1
ATOM 922 C C . ASN A 1 114 ? 6.508 3.681 0.503 1.00 97.50 114 ASN A C 1
ATOM 924 O O . ASN A 1 114 ? 7.147 3.589 -0.544 1.00 97.50 114 ASN A O 1
ATOM 928 N N . ASP A 1 115 ? 7.091 3.967 1.670 1.00 96.94 115 ASP A N 1
ATOM 929 C CA . ASP A 1 115 ? 8.535 4.188 1.824 1.00 96.94 115 ASP A CA 1
ATOM 930 C C . ASP A 1 115 ? 9.361 2.925 1.512 1.00 96.94 115 ASP A C 1
ATOM 932 O O . ASP A 1 115 ? 10.298 2.957 0.706 1.00 96.94 115 ASP A O 1
ATOM 936 N N . LEU A 1 116 ? 8.942 1.773 2.052 1.00 96.94 116 LEU A N 1
ATOM 937 C CA . LEU A 1 116 ? 9.558 0.476 1.759 1.00 96.94 116 LEU A CA 1
ATOM 938 C C . LEU A 1 116 ? 9.483 0.103 0.275 1.00 96.94 116 LEU A C 1
ATOM 940 O O . LEU A 1 116 ? 10.325 -0.647 -0.208 1.00 96.94 116 LEU A O 1
ATOM 944 N N . PHE A 1 117 ? 8.506 0.607 -0.474 1.00 96.81 117 PHE A N 1
ATOM 945 C CA . PHE A 1 117 ? 8.478 0.432 -1.921 1.00 96.81 117 PHE A CA 1
ATOM 946 C C . PHE A 1 117 ? 9.450 1.415 -2.569 1.00 96.81 117 PHE A C 1
ATOM 948 O O . PHE A 1 117 ? 10.303 0.992 -3.349 1.00 96.81 117 PHE A O 1
ATOM 955 N N . ALA A 1 118 ? 9.371 2.699 -2.209 1.00 96.06 118 ALA A N 1
ATOM 956 C CA . ALA A 1 118 ? 10.158 3.784 -2.788 1.00 96.06 118 ALA A CA 1
ATOM 957 C C . ALA A 1 118 ? 11.669 3.508 -2.784 1.00 96.06 118 ALA A C 1
ATOM 959 O O . ALA A 1 118 ? 12.329 3.751 -3.795 1.00 96.06 118 ALA A O 1
ATOM 960 N N . ARG A 1 119 ? 12.215 2.919 -1.710 1.00 93.81 119 ARG A N 1
ATOM 961 C CA . ARG A 1 119 ? 13.644 2.540 -1.606 1.00 93.81 119 ARG A CA 1
ATOM 962 C C . ARG A 1 119 ? 14.153 1.619 -2.721 1.00 93.81 119 ARG A C 1
ATOM 964 O O . ARG A 1 119 ? 15.359 1.560 -2.947 1.00 93.81 119 ARG A O 1
ATOM 971 N N . HIS A 1 120 ? 13.272 0.896 -3.417 1.00 93.94 120 HIS A N 1
ATOM 972 C CA . HIS A 1 120 ? 13.657 0.026 -4.538 1.00 93.94 120 HIS A CA 1
ATOM 973 C C . HIS A 1 120 ? 13.576 0.715 -5.904 1.00 93.94 120 HIS A C 1
ATOM 975 O O . HIS A 1 120 ? 14.098 0.177 -6.880 1.00 93.94 120 HIS A O 1
ATOM 981 N N . TYR A 1 121 ? 12.953 1.895 -5.975 1.00 93.19 121 TYR A N 1
ATOM 982 C CA . TYR A 1 121 ? 12.794 2.685 -7.203 1.00 93.19 121 TYR A CA 1
ATOM 983 C C . TYR A 1 121 ? 13.659 3.944 -7.212 1.00 93.19 121 TYR A C 1
ATOM 985 O O . TYR A 1 121 ? 14.149 4.352 -8.264 1.00 93.19 121 TYR A O 1
ATOM 993 N N . ILE A 1 122 ? 13.853 4.567 -6.051 1.00 88.31 122 ILE A N 1
ATOM 994 C CA . ILE A 1 122 ? 14.571 5.829 -5.906 1.00 88.31 122 ILE A CA 1
ATOM 995 C C . ILE A 1 122 ? 16.012 5.526 -5.508 1.00 88.31 122 ILE A C 1
ATOM 997 O O . ILE A 1 122 ? 16.279 4.930 -4.465 1.00 88.31 122 ILE A O 1
ATOM 1001 N N . LYS A 1 123 ? 16.966 5.955 -6.338 1.00 82.75 123 LYS A N 1
ATOM 1002 C CA . LYS A 1 123 ? 18.388 5.844 -6.004 1.00 82.75 123 LYS A CA 1
ATOM 1003 C C . LYS A 1 123 ? 18.715 6.803 -4.854 1.00 82.75 123 LYS A C 1
ATOM 1005 O O . LYS A 1 123 ? 18.380 7.985 -4.956 1.00 82.75 123 LYS A O 1
ATOM 1010 N N . PRO A 1 124 ? 19.394 6.350 -3.788 1.00 73.31 124 PRO A N 1
ATOM 1011 C CA . PRO A 1 124 ? 19.786 7.241 -2.707 1.00 73.31 124 PRO A CA 1
ATOM 1012 C C . PRO A 1 124 ? 20.778 8.281 -3.231 1.00 73.31 124 PRO A C 1
ATOM 1014 O O . PRO A 1 124 ? 21.668 7.954 -4.016 1.00 73.31 124 PRO A O 1
ATOM 1017 N N . PHE A 1 125 ? 20.668 9.526 -2.771 1.00 67.94 125 PHE A N 1
ATOM 1018 C CA . PHE A 1 125 ? 21.562 10.612 -3.189 1.00 67.94 125 PHE A CA 1
ATOM 1019 C C . PHE A 1 125 ? 23.048 10.257 -2.990 1.00 67.94 125 PHE A C 1
ATOM 1021 O O . PHE A 1 125 ? 23.874 10.512 -3.866 1.00 67.94 125 PHE A O 1
ATOM 1028 N N . SER A 1 126 ? 23.380 9.554 -1.901 1.00 66.69 126 SER A N 1
ATOM 1029 C CA . SER A 1 126 ? 24.735 9.057 -1.621 1.00 66.69 126 SER A CA 1
ATOM 1030 C C . SER A 1 126 ? 25.294 8.118 -2.696 1.00 66.69 126 SER A C 1
ATOM 1032 O O . SER A 1 126 ? 26.505 8.041 -2.853 1.00 66.69 126 SER A O 1
ATOM 1034 N N . SER A 1 127 ? 24.443 7.440 -3.476 1.00 62.25 127 SER A N 1
ATOM 1035 C CA . SER A 1 127 ? 24.882 6.588 -4.593 1.00 62.25 127 SER A CA 1
ATOM 1036 C C . SER A 1 127 ? 25.275 7.368 -5.851 1.00 62.25 127 SER A C 1
ATOM 1038 O O . SER A 1 127 ? 25.885 6.802 -6.753 1.00 62.25 127 SER A O 1
ATOM 1040 N N . THR A 1 128 ? 24.940 8.661 -5.917 1.00 56.59 128 THR A N 1
ATOM 1041 C CA . THR A 1 128 ? 25.282 9.560 -7.035 1.00 56.59 128 THR A CA 1
ATOM 1042 C C . THR A 1 128 ? 26.452 10.493 -6.730 1.00 56.59 128 THR A C 1
ATOM 1044 O O . THR A 1 128 ? 26.992 11.118 -7.640 1.00 56.59 128 THR A O 1
ATOM 1047 N N . VAL A 1 129 ? 26.874 10.568 -5.465 1.00 55.50 129 VAL A N 1
ATOM 1048 C CA . VAL A 1 129 ? 27.999 11.397 -5.032 1.00 55.50 129 VAL A CA 1
ATOM 1049 C C . VAL A 1 129 ? 29.249 10.527 -4.944 1.00 55.50 129 VAL A C 1
ATOM 1051 O O . VAL A 1 129 ? 29.388 9.702 -4.046 1.00 55.50 129 VAL A O 1
ATOM 1054 N N . THR A 1 130 ? 30.192 10.724 -5.867 1.00 57.06 130 THR A N 1
ATOM 1055 C CA . THR A 1 130 ? 31.578 10.266 -5.677 1.00 57.06 130 THR A CA 1
ATOM 1056 C C . THR A 1 130 ? 32.090 10.856 -4.361 1.00 57.06 130 THR A C 1
ATOM 1058 O O . THR A 1 130 ? 31.950 12.070 -4.199 1.00 57.06 130 THR A O 1
ATOM 1061 N N . PRO A 1 131 ? 32.674 10.072 -3.435 1.00 51.75 131 PRO A N 1
ATOM 1062 C CA . PRO A 1 131 ? 33.121 10.570 -2.138 1.00 51.75 131 PRO A CA 1
ATOM 1063 C C . PRO A 1 131 ? 34.287 11.549 -2.320 1.00 51.75 131 PRO A C 1
ATOM 1065 O O . PRO A 1 131 ? 35.456 11.189 -2.218 1.00 51.75 131 PRO A O 1
ATOM 1068 N N . LYS A 1 132 ? 33.983 12.811 -2.617 1.00 54.28 132 LYS A N 1
ATOM 1069 C CA . LYS A 1 132 ? 34.907 13.918 -2.421 1.00 54.28 132 LYS A CA 1
ATOM 1070 C C . LYS A 1 132 ? 34.631 14.462 -1.030 1.00 54.28 132 LYS A C 1
ATOM 1072 O O . LYS A 1 132 ? 33.591 15.063 -0.797 1.00 54.28 132 LYS A O 1
ATOM 1077 N N . THR A 1 133 ? 35.583 14.161 -0.147 1.00 49.56 133 THR A N 1
ATOM 1078 C CA . THR A 1 133 ? 35.770 14.696 1.209 1.00 49.56 133 THR A CA 1
ATOM 1079 C C . THR A 1 133 ? 34.577 14.536 2.151 1.00 49.56 133 THR A C 1
ATOM 1081 O O . THR A 1 133 ? 33.600 15.273 2.108 1.00 49.56 133 THR A O 1
ATOM 1084 N N . LEU A 1 134 ? 34.710 13.571 3.064 1.00 51.00 134 LEU A N 1
ATOM 1085 C CA . LEU A 1 134 ? 33.949 13.507 4.308 1.00 51.00 134 LEU A CA 1
ATOM 1086 C C . LEU A 1 134 ? 34.081 14.840 5.057 1.00 51.00 134 LEU A C 1
ATOM 1088 O O . LEU A 1 134 ? 35.151 15.149 5.573 1.00 51.00 134 LEU A O 1
ATOM 1092 N N . GLY A 1 135 ? 32.993 15.601 5.132 1.00 56.31 135 GLY A N 1
ATOM 1093 C CA . GLY A 1 135 ? 32.883 16.755 6.019 1.00 56.31 135 GLY A CA 1
ATOM 1094 C C . GLY A 1 135 ? 32.242 17.959 5.341 1.00 56.31 135 GLY A C 1
ATOM 1095 O O . GLY A 1 135 ? 32.813 18.524 4.419 1.00 56.31 135 GLY A O 1
ATOM 1096 N N . VAL A 1 136 ? 31.101 18.379 5.892 1.00 56.25 136 VAL A N 1
ATOM 1097 C CA . VAL A 1 136 ? 30.279 19.553 5.540 1.00 56.25 136 VAL A CA 1
ATOM 1098 C C . VAL A 1 136 ? 29.262 19.314 4.410 1.00 56.25 136 VAL A C 1
ATOM 1100 O O . VAL A 1 136 ? 29.555 19.422 3.223 1.00 56.25 136 VAL A O 1
ATOM 1103 N N . ASP A 1 137 ? 28.011 19.038 4.807 1.00 58.16 137 ASP A N 1
ATOM 1104 C CA . ASP A 1 137 ? 26.840 19.162 3.929 1.00 58.16 137 ASP A CA 1
ATOM 1105 C C . ASP A 1 137 ? 26.498 20.652 3.761 1.00 58.16 137 ASP A C 1
ATOM 1107 O O . ASP A 1 137 ? 25.892 21.273 4.637 1.00 58.16 137 ASP A O 1
ATOM 1111 N N . GLN A 1 138 ? 26.886 21.229 2.622 1.00 56.44 138 GLN A N 1
ATOM 1112 C CA . GLN A 1 138 ? 26.621 22.633 2.276 1.00 56.44 138 GLN A CA 1
ATOM 1113 C C . GLN A 1 138 ? 25.129 22.980 2.137 1.00 56.44 138 GLN A C 1
ATOM 1115 O O . GLN A 1 138 ? 24.789 24.155 2.040 1.00 56.44 138 GLN A O 1
ATOM 1120 N N . ARG A 1 139 ? 24.218 21.996 2.136 1.00 60.16 139 ARG A N 1
ATOM 1121 C CA . ARG A 1 139 ? 22.770 22.266 2.155 1.00 60.16 139 ARG A CA 1
ATOM 1122 C C . ARG A 1 139 ? 22.264 22.601 3.555 1.00 60.16 139 ARG A C 1
ATOM 1124 O O . ARG A 1 139 ? 21.223 23.235 3.675 1.00 60.16 139 ARG A O 1
ATOM 1131 N N . VAL A 1 140 ? 22.969 22.148 4.593 1.00 59.66 140 VAL A N 1
ATOM 1132 C CA . VAL A 1 140 ? 22.568 22.330 5.998 1.00 59.66 140 VAL A CA 1
ATOM 1133 C C . VAL A 1 140 ? 23.261 23.551 6.609 1.00 59.66 140 VAL A C 1
ATOM 1135 O O . VAL A 1 140 ? 22.660 24.237 7.427 1.00 59.66 140 VAL A O 1
ATOM 1138 N N . TRP A 1 141 ? 24.483 23.868 6.168 1.00 43.38 141 TRP A N 1
ATOM 1139 C CA . TRP A 1 141 ? 25.199 25.096 6.533 1.00 43.38 141 TRP A CA 1
ATOM 1140 C C . TRP A 1 141 ? 25.749 25.797 5.281 1.00 43.38 141 TRP A C 1
ATOM 1142 O O . TRP A 1 141 ? 26.865 25.487 4.852 1.00 43.38 141 TRP A O 1
ATOM 1152 N N . PRO A 1 142 ? 24.991 26.724 4.667 1.00 45.34 142 PRO A N 1
ATOM 1153 C CA . PRO A 1 142 ? 25.572 27.653 3.707 1.00 45.34 142 PRO A CA 1
ATOM 1154 C C . PRO A 1 142 ? 26.514 28.619 4.448 1.00 45.34 142 PRO A C 1
ATOM 1156 O O . PRO A 1 142 ? 26.203 29.055 5.558 1.00 45.34 142 PRO A O 1
ATOM 1159 N N . ALA A 1 143 ? 27.677 28.894 3.853 1.00 59.00 143 ALA A N 1
ATOM 1160 C CA . ALA A 1 143 ? 28.608 29.921 4.329 1.00 59.00 143 ALA A CA 1
ATOM 1161 C C . ALA A 1 143 ? 28.047 31.332 4.105 1.00 59.00 143 ALA A C 1
ATOM 1163 O O . ALA A 1 143 ? 27.328 31.516 3.094 1.00 59.00 143 ALA A O 1
#

Organism: NCBI:txid456999

pLDDT: mean 87.25, std 13.72, range [43.38, 98.44]

Foldseek 3Di:
DADPDPVPDDCPGPVNVVVVVVVVVVVCLLVPPDPVDVVSLLVLLLVLVQQCQDNSDPVCNPPGGHHDDLVVVLVVLVVVLVVVLVVLVPPPPDDPVRSVVVNVSSVVSSVSSSVSNVPVVDDDPVVVDDPDDDDDDCVVPPD

Sequence (143 aa):
KLSEKLEEINHDSEQIKFRKDFLKVWLVKIFTADYNDHKTYEYLDRVGVMHTGKAGFKHREKKNPLFVDYAHCAILLGYVQGMLTSAVMGCDDLSDEVKATTVLAINKVMWIQNDLFARHYIKPFSSTVTPKTLGVDQRVWPA

Secondary structure (DSSP, 8-state):
----SGGG--TTSHHHHHHHHHHHHHHHHHHH--TTSHHHHHHHHHHHHHTBTS-SSGGGTTSPP-B--HHHHHHHHHHHHHHHHHHHHT-TTS-HHHHHHHHHHHHHHHHHHHHHHHTTTSPPGGGTS----SS--TTTS--

InterPro domains:
  IPR012292 Globin/Protoglobin [G3DSA:1.10.490.10] (2-127)
  IPR044398 Globin-sensor domain [PF11563] (4-123)

Radius of gyration: 19.65 Å; chains: 1; bounding box: 58×49×45 Å